Protein AF-A0A7C7WTY0-F1 (afdb_monomer)

Sequence (62 aa):
MSSETVFTDYEIQALLDGALAPEEEKAVRELIETNEDARNRYKQLKAQKMALKRWWVSQVKH

Structure (mmCIF, N/CA/C/O backbone):
data_AF-A0A7C7WTY0-F1
#
_entry.id   AF-A0A7C7WTY0-F1
#
loop_
_atom_site.group_PDB
_atom_site.id
_atom_site.type_symbol
_atom_site.label_atom_id
_atom_site.label_alt_id
_atom_site.label_comp_id
_atom_site.label_asym_id
_atom_site.label_entity_id
_atom_site.label_seq_id
_atom_site.pdbx_PDB_ins_code
_atom_site.Cartn_x
_atom_site.Cartn_y
_atom_site.Cartn_z
_atom_site.occupancy
_atom_site.B_iso_or_equiv
_atom_site.auth_seq_id
_atom_site.auth_comp_id
_atom_site.auth_asym_id
_atom_site.auth_atom_id
_atom_site.pdbx_PDB_model_num
ATOM 1 N N . MET A 1 1 ? -7.323 -9.591 25.768 1.00 34.44 1 MET A N 1
ATOM 2 C CA . MET A 1 1 ? -6.242 -8.767 25.202 1.00 34.44 1 MET A CA 1
ATOM 3 C C . MET A 1 1 ? -6.687 -8.367 23.818 1.00 34.44 1 MET A C 1
ATOM 5 O O . MET A 1 1 ? -6.901 -9.251 23.001 1.00 34.44 1 MET A O 1
ATOM 9 N N . SER A 1 2 ? -6.964 -7.085 23.610 1.00 39.19 2 SER A N 1
ATOM 10 C CA . SER A 1 2 ? -7.328 -6.574 22.293 1.00 39.19 2 SER A CA 1
ATOM 11 C C . SER A 1 2 ? -6.086 -6.675 21.420 1.00 39.19 2 SER A C 1
ATOM 13 O O . SER A 1 2 ? -5.063 -6.085 21.755 1.00 39.19 2 SER A O 1
ATOM 15 N N . SER A 1 3 ? -6.141 -7.479 20.361 1.00 41.66 3 SER A N 1
ATOM 16 C CA . SER A 1 3 ? -5.164 -7.397 19.285 1.00 41.66 3 SER A CA 1
ATOM 17 C C . SER A 1 3 ? -5.354 -6.028 18.642 1.00 41.66 3 SER A C 1
ATOM 19 O O . SER A 1 3 ? -6.186 -5.871 17.752 1.00 41.66 3 SER A O 1
ATOM 21 N N . GLU A 1 4 ? -4.661 -5.010 19.149 1.00 47.72 4 GLU A N 1
ATOM 22 C CA . GLU A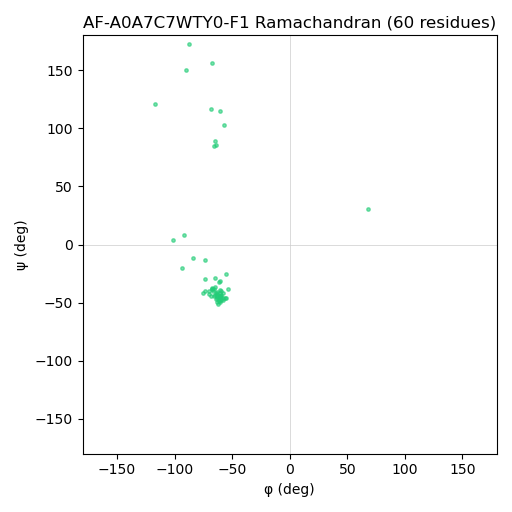 1 4 ? -4.375 -3.840 18.333 1.00 47.72 4 GLU A CA 1
ATOM 23 C C . GLU A 1 4 ? -3.635 -4.384 17.122 1.00 47.72 4 GLU A C 1
ATOM 25 O O . GLU A 1 4 ? -2.484 -4.813 17.214 1.00 47.72 4 GLU A O 1
ATOM 30 N N . THR A 1 5 ? -4.349 -4.483 16.007 1.00 53.66 5 THR A N 1
ATOM 31 C CA . THR A 1 5 ? -3.778 -4.775 14.705 1.00 53.66 5 THR A CA 1
ATOM 32 C C . THR A 1 5 ? -2.874 -3.591 14.390 1.00 53.66 5 THR A C 1
ATOM 34 O O . THR A 1 5 ? -3.289 -2.599 13.794 1.00 53.66 5 THR A O 1
ATOM 37 N N . VAL A 1 6 ? -1.636 -3.649 14.881 1.00 55.84 6 VAL A N 1
ATOM 38 C CA . VAL A 1 6 ? -0.547 -2.811 14.400 1.00 55.84 6 VAL A CA 1
ATOM 39 C C . VAL A 1 6 ? -0.321 -3.280 12.973 1.00 55.84 6 VAL A C 1
ATOM 41 O O . VAL A 1 6 ? 0.460 -4.192 12.731 1.00 55.84 6 VAL A O 1
ATOM 44 N N . PHE A 1 7 ? -1.097 -2.731 12.042 1.00 64.31 7 PHE A N 1
ATOM 45 C CA . PHE A 1 7 ? -0.922 -2.996 10.625 1.00 64.31 7 PHE A CA 1
ATOM 46 C C . PHE A 1 7 ? 0.479 -2.534 10.248 1.00 64.31 7 PHE A C 1
ATOM 48 O O . PHE A 1 7 ? 0.830 -1.357 10.375 1.00 64.31 7 PHE A O 1
ATOM 55 N N . THR A 1 8 ? 1.300 -3.493 9.859 1.00 80.56 8 THR A N 1
ATOM 56 C CA . THR A 1 8 ? 2.706 -3.296 9.558 1.00 80.56 8 THR A CA 1
ATOM 57 C C . THR A 1 8 ? 2.878 -2.901 8.093 1.00 80.56 8 THR A C 1
ATOM 59 O O . THR A 1 8 ? 1.958 -2.943 7.270 1.00 80.56 8 THR A O 1
ATOM 62 N N . ASP A 1 9 ? 4.105 -2.542 7.725 1.00 90.88 9 ASP A N 1
ATOM 63 C CA . ASP A 1 9 ? 4.463 -2.365 6.319 1.00 90.88 9 ASP A CA 1
ATOM 64 C C . ASP A 1 9 ? 4.172 -3.608 5.474 1.00 90.88 9 ASP A C 1
ATOM 66 O O . ASP A 1 9 ? 3.968 -3.477 4.268 1.00 90.88 9 ASP A O 1
ATOM 70 N N . TYR A 1 10 ? 4.153 -4.793 6.090 1.00 92.69 10 TYR A N 1
ATOM 71 C CA . TYR A 1 10 ? 3.903 -6.050 5.405 1.00 92.69 10 TYR A CA 1
ATOM 72 C C . TYR A 1 10 ? 2.502 -6.091 4.798 1.00 92.69 10 TYR A C 1
ATOM 74 O O . TYR A 1 10 ? 2.376 -6.358 3.606 1.00 92.69 10 TYR A O 1
ATOM 82 N N . GLU A 1 11 ? 1.455 -5.756 5.555 1.00 93.19 11 GLU A N 1
ATOM 83 C CA . GLU A 1 11 ? 0.086 -5.766 5.036 1.00 93.19 11 GLU A CA 1
ATOM 84 C C . GLU A 1 11 ? -0.104 -4.716 3.933 1.0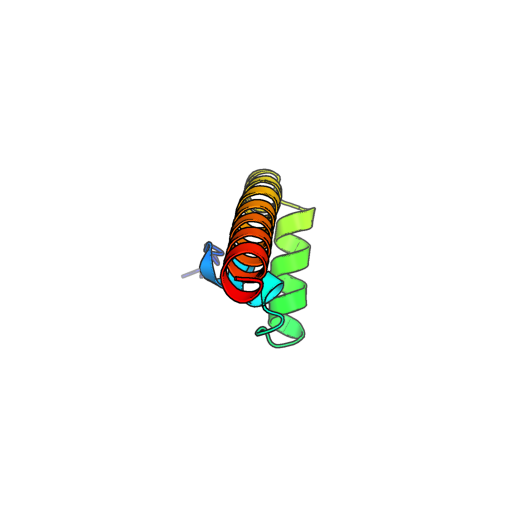0 93.19 11 GLU A C 1
ATOM 86 O O . GLU A 1 11 ? -0.765 -4.970 2.925 1.00 93.19 11 GLU A O 1
ATOM 91 N N . ILE A 1 12 ? 0.536 -3.550 4.062 1.00 94.44 12 ILE A N 1
ATOM 92 C CA . ILE A 1 12 ? 0.497 -2.512 3.024 1.00 94.44 12 ILE A CA 1
ATOM 93 C C . ILE A 1 12 ? 1.241 -2.969 1.753 1.00 94.44 12 ILE A C 1
ATOM 95 O O . ILE A 1 12 ? 0.801 -2.681 0.637 1.00 94.44 12 ILE A O 1
ATOM 99 N N . GLN A 1 13 ? 2.359 -3.686 1.890 1.00 95.12 13 GLN A N 1
ATOM 100 C CA . GLN A 1 13 ? 3.084 -4.270 0.758 1.00 95.12 13 GLN A CA 1
ATOM 101 C C . GLN A 1 13 ? 2.288 -5.400 0.099 1.00 95.12 13 GLN A C 1
ATOM 103 O O . GLN A 1 13 ? 2.137 -5.390 -1.121 1.00 95.12 13 GLN A O 1
ATOM 108 N N . ALA A 1 14 ? 1.692 -6.295 0.887 1.00 95.69 14 ALA A N 1
ATOM 109 C CA . ALA A 1 14 ? 0.824 -7.360 0.396 1.00 95.69 14 ALA A CA 1
ATOM 110 C C . ALA A 1 14 ? -0.390 -6.794 -0.361 1.00 95.69 14 ALA A C 1
ATOM 112 O O . ALA A 1 14 ? -0.722 -7.286 -1.440 1.00 95.69 14 ALA A O 1
ATOM 113 N N . LEU A 1 15 ? -0.990 -5.696 0.123 1.00 96.06 15 LEU A N 1
ATOM 114 C CA . LEU A 1 15 ? -2.013 -4.943 -0.612 1.00 96.06 15 LEU A CA 1
ATOM 115 C C . LEU A 1 15 ? -1.484 -4.453 -1.970 1.00 96.06 15 LEU A C 1
ATOM 117 O O . LEU A 1 15 ? -2.148 -4.604 -2.994 1.00 96.06 15 LEU A O 1
ATOM 121 N N . LEU A 1 16 ? -0.290 -3.854 -2.000 1.00 96.12 16 LEU A N 1
ATOM 122 C CA . LEU A 1 16 ? 0.330 -3.369 -3.240 1.00 96.12 16 LEU A CA 1
ATOM 123 C C . LEU A 1 16 ? 0.676 -4.502 -4.214 1.00 96.12 16 LEU A C 1
ATOM 125 O O . LEU A 1 16 ? 0.747 -4.255 -5.424 1.00 96.12 16 LEU A O 1
ATOM 129 N N . ASP A 1 17 ? 0.956 -5.697 -3.704 1.00 96.06 17 ASP A N 1
ATOM 130 C CA . ASP A 1 17 ? 1.243 -6.918 -4.460 1.00 96.06 17 ASP A CA 1
ATOM 131 C C . ASP A 1 17 ? -0.025 -7.665 -4.901 1.00 96.06 17 ASP A C 1
ATOM 133 O O . ASP A 1 17 ? 0.069 -8.528 -5.771 1.00 96.06 17 ASP A O 1
ATOM 137 N N . GLY A 1 18 ? -1.202 -7.301 -4.377 1.00 95.75 18 GLY A N 1
ATOM 138 C CA . GLY A 1 18 ? -2.449 -8.031 -4.621 1.00 95.75 18 GLY A CA 1
ATOM 139 C C . GLY A 1 18 ? -2.446 -9.424 -3.983 1.00 95.75 18 GLY A C 1
ATOM 140 O O . GLY A 1 18 ? -3.037 -10.348 -4.532 1.00 95.75 18 GLY A O 1
ATOM 141 N N . ALA A 1 19 ? -1.731 -9.580 -2.867 1.00 96.06 19 ALA A N 1
ATOM 142 C CA . ALA A 1 19 ? -1.488 -10.851 -2.186 1.00 96.06 19 ALA A CA 1
ATOM 143 C C . AL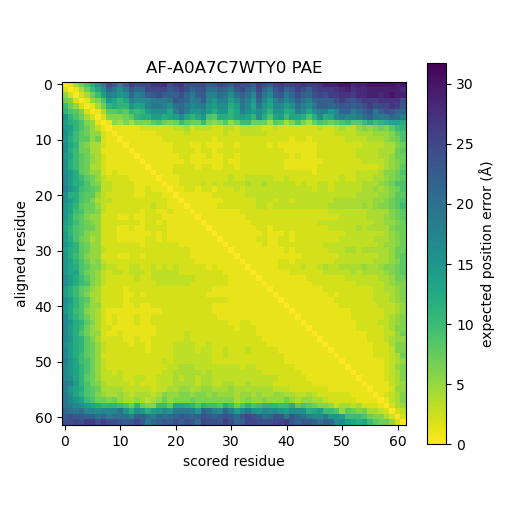A A 1 19 ? -2.372 -11.071 -0.942 1.00 96.06 19 ALA A C 1
ATOM 145 O O . ALA A 1 19 ? -2.183 -12.057 -0.235 1.00 96.06 19 ALA A O 1
ATOM 146 N N . LEU A 1 20 ? -3.304 -10.157 -0.658 1.00 93.81 20 LEU A N 1
ATOM 147 C CA . LEU A 1 20 ? -4.225 -10.247 0.479 1.00 93.81 20 LEU A CA 1
ATOM 148 C C . LEU A 1 20 ? -5.516 -10.983 0.109 1.00 93.81 20 LEU A C 1
ATOM 150 O O . LEU A 1 20 ? -5.983 -10.896 -1.029 1.00 93.81 20 LEU A O 1
ATOM 154 N N . ALA A 1 21 ? -6.128 -11.650 1.090 1.00 94.69 21 ALA A N 1
ATOM 155 C CA . ALA A 1 21 ? -7.511 -12.097 0.963 1.00 94.69 21 ALA A CA 1
ATOM 156 C C . ALA A 1 21 ? -8.475 -10.887 0.936 1.00 94.69 21 ALA A C 1
ATOM 158 O O . ALA A 1 21 ? -8.135 -9.825 1.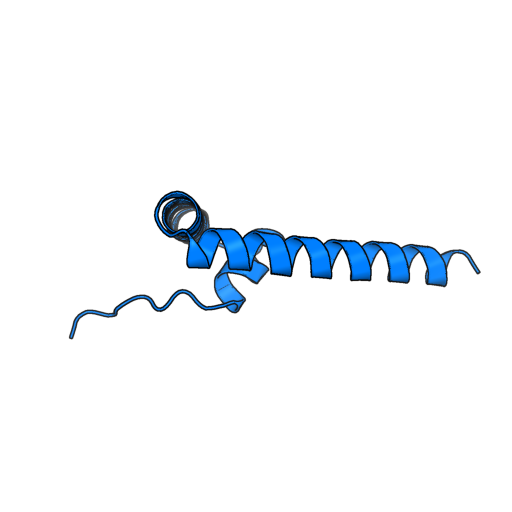467 1.00 94.69 21 ALA A O 1
ATOM 159 N N . PRO A 1 22 ? -9.689 -11.013 0.364 1.00 94.00 22 PRO A N 1
ATOM 160 C CA . PRO A 1 22 ? -10.631 -9.894 0.242 1.00 94.00 22 PRO A CA 1
ATOM 161 C C . PRO A 1 22 ? -10.941 -9.171 1.563 1.00 94.00 22 PRO A C 1
ATOM 163 O O . PRO A 1 22 ? -11.067 -7.945 1.599 1.00 94.00 22 PRO A O 1
ATOM 166 N N . GLU A 1 23 ? -11.055 -9.914 2.661 1.00 91.69 23 GLU A N 1
ATOM 167 C CA . GLU A 1 23 ? -11.357 -9.388 3.992 1.00 91.69 23 GLU A CA 1
ATOM 168 C C . GLU A 1 23 ? -10.186 -8.583 4.571 1.00 91.69 23 GLU A C 1
ATOM 170 O O . GLU A 1 23 ? -10.389 -7.514 5.151 1.00 91.69 23 GLU A O 1
ATOM 175 N N . GLU A 1 24 ? -8.958 -9.061 4.368 1.00 92.38 24 GLU A N 1
ATOM 176 C CA . GLU A 1 24 ? -7.732 -8.374 4.783 1.00 92.38 24 GLU A CA 1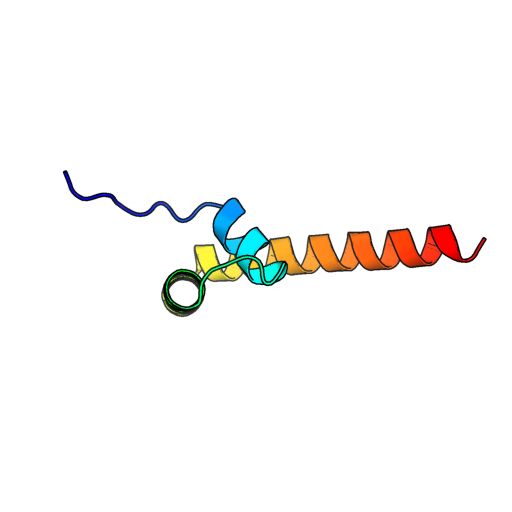
ATOM 177 C C . GLU A 1 24 ? -7.503 -7.125 3.934 1.00 92.38 24 GLU A C 1
ATOM 179 O O . GLU A 1 24 ? -7.208 -6.054 4.459 1.00 92.38 24 GLU A O 1
ATOM 184 N N . GLU A 1 25 ? -7.715 -7.236 2.620 1.00 95.12 25 GLU A N 1
ATOM 185 C CA . GLU A 1 25 ? -7.637 -6.112 1.697 1.00 95.12 25 GLU A CA 1
ATOM 186 C C . GLU A 1 25 ? -8.576 -4.983 2.136 1.00 95.12 25 GLU A C 1
ATOM 188 O O . GLU A 1 25 ? -8.167 -3.820 2.195 1.00 95.12 25 GLU A O 1
ATOM 193 N N . LYS A 1 26 ? -9.821 -5.323 2.491 1.00 95.31 26 LYS A N 1
ATOM 194 C CA . LYS A 1 26 ? -10.795 -4.355 2.998 1.00 95.31 26 LYS A CA 1
ATOM 195 C C . LYS A 1 26 ? -10.295 -3.667 4.271 1.00 95.31 26 LYS A C 1
ATOM 197 O O . LYS A 1 26 ? -10.347 -2.441 4.340 1.00 95.31 26 LYS A O 1
ATOM 202 N N . ALA A 1 27 ? -9.784 -4.427 5.239 1.00 92.94 27 ALA A N 1
ATOM 203 C CA . ALA A 1 27 ? -9.307 -3.876 6.506 1.00 92.94 27 ALA A CA 1
ATOM 204 C C . ALA A 1 27 ? -8.100 -2.936 6.321 1.00 92.94 27 ALA A C 1
ATOM 206 O O . ALA A 1 27 ? -8.059 -1.846 6.894 1.00 92.94 27 ALA A O 1
ATOM 207 N N . VAL A 1 28 ? -7.144 -3.306 5.462 1.00 93.88 28 VAL A N 1
ATOM 208 C CA . VAL A 1 28 ? -5.971 -2.468 5.158 1.00 93.88 28 VAL A CA 1
ATOM 209 C C . VAL A 1 28 ? -6.380 -1.200 4.403 1.00 93.88 28 VAL A C 1
ATOM 211 O O . VAL A 1 28 ? -5.837 -0.123 4.657 1.00 93.88 28 VAL A O 1
ATOM 214 N N . ARG A 1 29 ? -7.355 -1.286 3.488 1.00 95.50 29 ARG A N 1
ATOM 215 C CA . ARG A 1 29 ? -7.895 -0.109 2.786 1.00 95.50 29 ARG A CA 1
ATOM 216 C C . ARG A 1 29 ? -8.583 0.856 3.744 1.00 95.50 29 ARG A C 1
ATOM 218 O O . ARG A 1 29 ? -8.290 2.047 3.698 1.00 95.50 29 ARG A O 1
ATOM 225 N N . GLU A 1 30 ? -9.428 0.345 4.631 1.00 95.44 30 GLU A N 1
ATOM 226 C CA . GLU A 1 30 ? -10.119 1.151 5.640 1.00 95.44 30 GLU A CA 1
ATOM 227 C C . GLU A 1 30 ? -9.127 1.859 6.574 1.00 95.44 30 GLU A C 1
ATOM 229 O O . GLU A 1 30 ? -9.279 3.047 6.867 1.00 95.44 30 GLU A O 1
ATOM 234 N N . LEU A 1 31 ? -8.041 1.187 6.963 1.00 91.38 31 LEU A N 1
ATOM 235 C CA . LEU A 1 31 ? -6.957 1.817 7.712 1.00 91.38 31 LEU A CA 1
ATOM 236 C C . LEU A 1 31 ? -6.297 2.962 6.929 1.00 91.38 31 LEU A C 1
ATOM 238 O O . LEU A 1 31 ? -6.117 4.051 7.465 1.00 91.38 31 LEU A O 1
ATOM 242 N N . ILE A 1 32 ? -5.930 2.741 5.664 1.00 94.62 32 ILE A N 1
ATOM 243 C CA . ILE A 1 32 ? -5.307 3.768 4.808 1.00 94.62 32 ILE A CA 1
ATOM 244 C C . ILE A 1 32 ? -6.234 4.983 4.625 1.00 94.62 32 ILE A C 1
ATOM 246 O O . ILE A 1 32 ? -5.778 6.123 4.462 1.00 94.62 32 ILE A O 1
ATOM 250 N N . GLU A 1 33 ? -7.544 4.756 4.629 1.00 95.69 33 GLU A N 1
ATOM 251 C CA . GLU A 1 33 ? -8.546 5.810 4.524 1.00 95.69 33 GLU A CA 1
ATOM 252 C C . GLU A 1 33 ? -8.695 6.594 5.830 1.00 95.69 33 GLU A C 1
ATOM 254 O O . GLU A 1 33 ? -8.761 7.823 5.787 1.00 95.69 33 GLU A O 1
ATOM 259 N N . THR A 1 34 ? -8.685 5.919 6.978 1.00 94.81 34 THR A N 1
ATOM 260 C CA . THR A 1 34 ? -8.991 6.522 8.287 1.00 94.81 34 THR A CA 1
ATOM 261 C C . THR A 1 34 ? -7.767 7.022 9.057 1.00 94.81 34 THR A C 1
ATOM 263 O O . THR A 1 34 ? -7.906 7.894 9.913 1.00 94.81 34 THR A O 1
ATOM 266 N N . ASN A 1 35 ? -6.565 6.534 8.740 1.00 93.12 35 ASN A N 1
ATOM 267 C CA . ASN A 1 35 ? -5.322 6.869 9.430 1.00 93.12 35 ASN A CA 1
ATOM 268 C C . ASN A 1 35 ? -4.330 7.578 8.483 1.00 93.12 35 ASN A C 1
ATOM 270 O O . ASN A 1 35 ? -3.918 7.041 7.451 1.00 93.12 35 ASN A O 1
ATOM 274 N N . GLU A 1 36 ? -3.934 8.807 8.833 1.00 93.44 36 GLU A N 1
ATOM 275 C CA . GLU A 1 36 ? -3.033 9.628 8.012 1.00 93.44 36 GLU A CA 1
ATOM 276 C C . GLU A 1 36 ? -1.617 9.040 7.898 1.00 93.44 36 GLU A C 1
ATOM 278 O O . GLU A 1 36 ? -1.035 9.056 6.807 1.00 93.44 36 GLU A O 1
ATOM 283 N N . ASP A 1 37 ? -1.082 8.462 8.973 1.00 91.62 37 ASP A N 1
ATOM 284 C CA . ASP A 1 37 ? 0.241 7.834 8.973 1.00 91.62 37 ASP A CA 1
ATOM 285 C C . ASP A 1 37 ? 0.262 6.604 8.065 1.00 91.62 37 ASP A C 1
ATOM 287 O O . ASP A 1 37 ? 1.149 6.472 7.217 1.00 91.62 37 ASP A O 1
ATOM 291 N N . ALA A 1 38 ? -0.767 5.755 8.147 1.00 91.75 38 ALA A N 1
ATOM 292 C CA . ALA A 1 38 ? -0.936 4.605 7.261 1.00 91.75 38 ALA A CA 1
ATOM 293 C C . ALA A 1 38 ? -1.051 5.043 5.792 1.00 91.75 38 ALA A C 1
ATOM 295 O O . ALA A 1 38 ? -0.415 4.470 4.901 1.00 91.75 38 ALA A O 1
ATOM 296 N N . ARG A 1 39 ? -1.796 6.122 5.527 1.00 95.50 39 ARG A N 1
ATOM 297 C CA . ARG A 1 39 ? -1.911 6.712 4.188 1.00 95.50 39 ARG A CA 1
ATOM 298 C C . ARG A 1 39 ? -0.569 7.197 3.653 1.00 95.50 39 ARG A C 1
ATOM 300 O O . ARG A 1 39 ? -0.243 6.970 2.483 1.00 95.50 39 ARG A O 1
ATOM 307 N N . ASN A 1 40 ? 0.204 7.883 4.486 1.00 95.50 40 ASN A N 1
ATOM 308 C CA . ASN A 1 40 ? 1.526 8.377 4.122 1.00 95.50 40 ASN A CA 1
ATOM 309 C C . ASN A 1 40 ? 2.496 7.219 3.891 1.00 95.50 40 ASN A C 1
ATOM 311 O O . ASN A 1 40 ? 3.235 7.228 2.900 1.00 95.50 40 ASN A O 1
ATOM 315 N N . ARG A 1 41 ? 2.427 6.175 4.719 1.00 94.62 41 ARG A N 1
ATOM 316 C CA . ARG A 1 41 ? 3.250 4.981 4.558 1.00 94.62 41 ARG A CA 1
ATOM 317 C C . ARG A 1 41 ? 2.931 4.225 3.271 1.00 94.62 41 ARG A C 1
ATOM 319 O O . ARG A 1 41 ? 3.846 3.906 2.511 1.00 94.62 41 ARG A O 1
ATOM 326 N N . TYR A 1 42 ? 1.651 4.059 2.943 1.00 96.12 42 TYR A N 1
ATOM 327 C CA . TYR A 1 42 ? 1.210 3.500 1.663 1.00 96.12 42 TYR A CA 1
ATOM 328 C C . TYR A 1 42 ? 1.769 4.271 0.460 1.00 96.12 42 TYR A C 1
ATOM 330 O O . TYR A 1 42 ? 2.301 3.664 -0.474 1.00 96.12 42 TYR A O 1
ATOM 338 N N . LYS A 1 43 ? 1.721 5.611 0.481 1.00 97.50 43 LYS A N 1
ATOM 339 C CA . LYS A 1 43 ? 2.298 6.439 -0.595 1.00 97.50 43 LYS A CA 1
ATOM 340 C C . LYS A 1 43 ? 3.802 6.196 -0.756 1.00 97.50 43 LYS A C 1
ATOM 342 O O . LYS A 1 43 ? 4.269 6.060 -1.888 1.00 97.50 43 LYS A O 1
ATOM 347 N N . GLN A 1 44 ? 4.548 6.119 0.348 1.00 97.25 44 GLN A N 1
ATOM 348 C CA . GLN A 1 44 ? 5.991 5.857 0.332 1.00 97.25 44 GLN A CA 1
ATOM 349 C C . GLN A 1 44 ? 6.310 4.479 -0.260 1.00 97.25 44 GLN A C 1
ATOM 351 O O . GLN A 1 44 ? 7.107 4.385 -1.194 1.00 97.25 44 GLN A O 1
ATOM 356 N N . LEU A 1 45 ? 5.655 3.424 0.229 1.00 96.19 45 LEU A N 1
ATOM 357 C CA . LEU A 1 45 ? 5.874 2.050 -0.234 1.00 96.19 45 LEU A CA 1
ATOM 358 C C . LEU A 1 45 ? 5.497 1.885 -1.711 1.00 96.19 45 LEU A C 1
ATOM 360 O O . LEU A 1 45 ? 6.246 1.298 -2.496 1.00 96.19 45 LEU A O 1
ATOM 364 N N . LYS A 1 46 ? 4.391 2.502 -2.139 1.00 97.69 46 LYS A N 1
ATOM 365 C CA . LYS A 1 46 ? 3.997 2.543 -3.550 1.00 97.69 46 LYS A CA 1
ATOM 366 C C . LYS A 1 46 ? 5.059 3.225 -4.414 1.00 97.69 46 LYS A C 1
ATOM 368 O O . LYS A 1 46 ? 5.399 2.715 -5.483 1.00 97.69 46 LYS A O 1
ATOM 373 N N . ALA A 1 47 ? 5.597 4.360 -3.967 1.00 97.75 47 ALA A N 1
ATOM 374 C CA . ALA A 1 47 ? 6.647 5.075 -4.688 1.00 97.75 47 ALA A CA 1
ATOM 375 C C . ALA A 1 47 ? 7.936 4.242 -4.806 1.00 97.75 47 ALA A C 1
ATOM 377 O O . ALA A 1 47 ? 8.505 4.167 -5.898 1.00 97.75 47 ALA A O 1
ATOM 378 N N . GLN A 1 48 ? 8.348 3.566 -3.728 1.00 96.75 48 GLN A N 1
ATOM 379 C CA . GLN A 1 48 ? 9.503 2.660 -3.716 1.00 96.75 48 GLN A CA 1
ATOM 380 C C . GLN A 1 48 ? 9.322 1.505 -4.706 1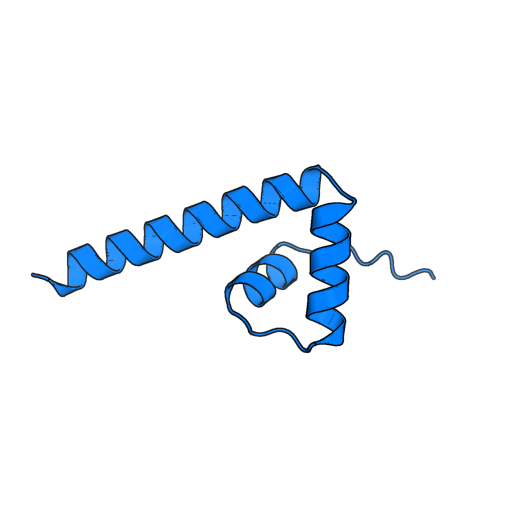.00 96.75 48 GLN A C 1
ATOM 382 O O . GLN A 1 48 ? 10.178 1.291 -5.566 1.00 96.75 48 GLN A O 1
ATOM 387 N N . LYS A 1 49 ? 8.169 0.825 -4.676 1.00 95.88 49 LYS A N 1
ATOM 388 C CA . LYS A 1 49 ? 7.852 -0.261 -5.615 1.00 95.88 49 LYS A CA 1
ATOM 389 C C . LYS A 1 49 ? 7.900 0.207 -7.071 1.00 95.88 49 LYS A C 1
ATOM 391 O O . LYS A 1 49 ? 8.437 -0.481 -7.938 1.00 95.88 49 LYS A O 1
ATOM 396 N N . MET A 1 50 ? 7.376 1.400 -7.358 1.00 96.62 50 MET A N 1
ATOM 397 C CA . MET A 1 50 ? 7.432 1.970 -8.707 1.00 96.62 50 MET A CA 1
ATOM 398 C C . MET A 1 50 ? 8.858 2.339 -9.130 1.00 96.62 50 MET A C 1
ATOM 400 O O . MET A 1 50 ? 9.204 2.153 -10.297 1.00 96.62 50 MET A O 1
ATOM 404 N N . ALA A 1 51 ? 9.691 2.840 -8.215 1.00 96.69 51 ALA A N 1
ATOM 405 C CA . ALA A 1 51 ? 11.098 3.114 -8.493 1.00 96.69 51 ALA A CA 1
ATOM 406 C C . ALA A 1 51 ? 11.864 1.829 -8.836 1.00 96.69 51 ALA A C 1
ATOM 408 O O . AL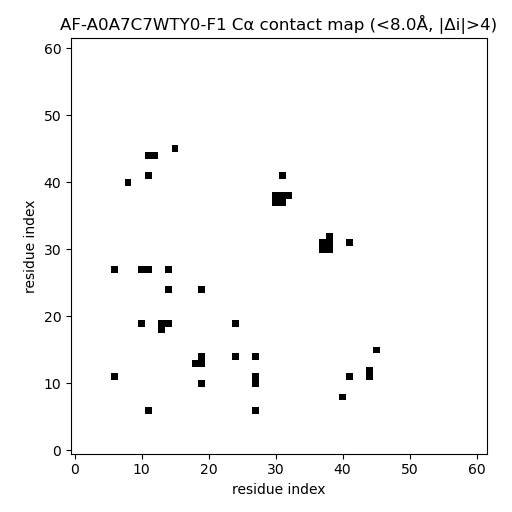A A 1 51 ? 12.537 1.790 -9.865 1.00 96.69 51 ALA A O 1
ATOM 409 N N . LEU A 1 52 ? 11.676 0.763 -8.051 1.00 95.56 52 LEU A N 1
ATOM 410 C CA . LEU A 1 52 ? 12.270 -0.551 -8.312 1.00 95.56 52 LEU A CA 1
ATOM 411 C C . LEU A 1 52 ? 11.808 -1.132 -9.650 1.00 95.56 52 LEU A C 1
ATOM 413 O O . LEU A 1 52 ? 12.632 -1.589 -10.437 1.00 95.56 52 LEU A O 1
ATOM 417 N N . LYS A 1 53 ? 10.509 -1.044 -9.962 1.00 94.12 53 LYS A N 1
ATOM 418 C CA . LYS A 1 53 ? 9.975 -1.495 -11.256 1.00 94.12 53 LYS A CA 1
ATOM 419 C C . LYS A 1 53 ? 10.601 -0.736 -12.427 1.00 94.12 53 LYS A C 1
ATOM 421 O O . LYS A 1 53 ? 10.963 -1.352 -13.425 1.00 94.12 53 LYS A O 1
ATOM 426 N N . ARG A 1 54 ? 10.741 0.591 -12.321 1.00 95.50 54 ARG A N 1
ATOM 427 C CA . ARG A 1 54 ? 11.397 1.407 -13.358 1.00 95.50 54 ARG A CA 1
ATOM 428 C C . ARG A 1 54 ? 12.867 1.041 -13.525 1.00 95.50 54 ARG A C 1
ATOM 430 O O . ARG A 1 54 ? 13.316 0.915 -14.658 1.00 95.50 54 ARG A O 1
ATOM 437 N N . TRP A 1 55 ? 13.586 0.864 -12.418 1.00 95.00 55 TRP A N 1
ATOM 438 C CA . TRP A 1 55 ? 14.984 0.444 -12.440 1.00 95.00 55 TRP A CA 1
ATOM 439 C C . TRP A 1 55 ? 15.142 -0.932 -13.094 1.00 95.00 55 TRP A C 1
ATOM 441 O O . TRP A 1 55 ? 15.927 -1.081 -14.018 1.00 95.00 55 TRP A O 1
ATOM 451 N N . TRP A 1 56 ? 14.329 -1.916 -12.713 1.00 94.25 56 TRP A N 1
ATOM 452 C CA . TRP A 1 56 ? 14.374 -3.243 -13.326 1.00 94.25 56 TRP A CA 1
ATOM 453 C C . TRP A 1 56 ? 14.135 -3.191 -14.840 1.00 94.25 56 TRP A C 1
ATOM 455 O O . TRP A 1 56 ? 14.890 -3.763 -15.621 1.00 94.25 56 TRP A O 1
ATOM 465 N N . VAL A 1 57 ? 13.120 -2.438 -15.273 1.00 94.38 57 VAL A N 1
ATOM 466 C CA . VAL A 1 57 ? 12.829 -2.239 -16.700 1.00 94.38 57 VAL A CA 1
ATOM 467 C C . VAL A 1 57 ? 13.985 -1.549 -17.435 1.00 94.38 57 VAL A C 1
ATOM 469 O O . VAL A 1 57 ? 14.190 -1.843 -18.611 1.00 94.38 57 VAL A O 1
ATOM 472 N N . SER A 1 58 ? 14.742 -0.657 -16.784 1.00 93.44 58 SER A N 1
ATOM 473 C CA . SER A 1 58 ? 15.924 -0.045 -17.403 1.00 93.44 58 SER A CA 1
ATOM 474 C C . SER A 1 58 ? 17.109 -1.006 -17.500 1.00 93.44 58 SER A C 1
ATOM 476 O O . SER A 1 58 ? 17.875 -0.891 -18.448 1.00 93.44 58 SER A O 1
ATOM 478 N N . GLN A 1 59 ? 17.242 -1.968 -16.579 1.00 87.94 59 GLN A N 1
ATOM 479 C CA . GLN A 1 59 ? 18.289 -2.996 -16.638 1.00 87.94 59 GLN A CA 1
ATOM 480 C C . GLN A 1 59 ? 18.023 -4.051 -17.719 1.00 87.94 59 GLN A C 1
ATOM 482 O O . GLN A 1 59 ? 18.944 -4.446 -18.417 1.00 87.94 59 GLN A O 1
ATOM 487 N N . VAL A 1 60 ? 16.772 -4.490 -17.893 1.00 77.38 60 VAL A N 1
ATOM 488 C CA . VAL A 1 60 ? 16.416 -5.576 -18.836 1.00 77.38 60 VAL A CA 1
ATOM 489 C C . VAL A 1 60 ? 16.47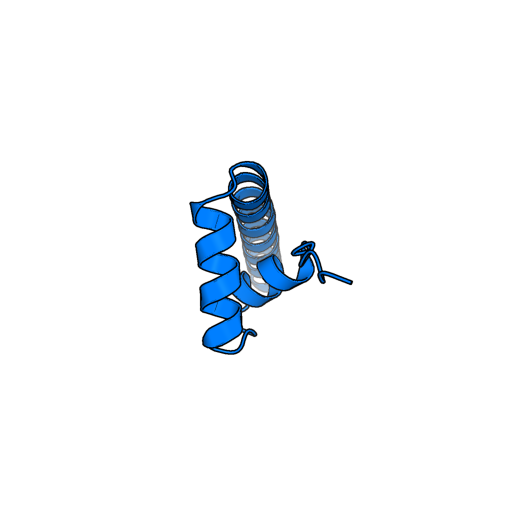9 -5.144 -20.313 1.00 77.38 60 VAL A C 1
ATOM 491 O O . VAL A 1 60 ? 16.434 -5.982 -21.208 1.00 77.38 60 VAL A O 1
ATOM 494 N N . LYS A 1 61 ? 16.561 -3.838 -20.600 1.00 59.97 61 LYS A N 1
ATOM 495 C CA . LYS A 1 61 ? 16.638 -3.296 -21.970 1.00 59.97 61 LYS A CA 1
ATOM 496 C C . LYS A 1 61 ? 18.069 -3.097 -22.502 1.00 59.97 61 LYS A C 1
ATOM 498 O O . LYS A 1 61 ? 18.214 -2.511 -23.575 1.00 59.97 61 LYS A O 1
ATOM 503 N N . HIS A 1 62 ? 19.085 -3.571 -21.784 1.00 49.66 62 HIS A N 1
ATOM 504 C CA . HIS A 1 62 ? 20.489 -3.606 -22.206 1.00 49.66 62 HIS A CA 1
ATOM 505 C C . HIS A 1 62 ? 20.975 -5.050 -22.315 1.00 49.66 62 HIS A C 1
ATOM 507 O O . HIS A 1 62 ? 21.845 -5.286 -23.180 1.00 49.66 62 HIS A O 1
#

Foldseek 3Di:
DDPPCPPDLVLLVCLVVVNDDPVSVVVLVVCLVPPVVSVVSSVVSNVVVVVVVVVVVVVVVD

Nearest PDB structures (foldseek):
  3hug-assembly6_F  TM=7.317E-01  e=4.336E+00  Mycobacterium tuberculosis H37Rv
  8z6g-assembly3_E  TM=7.92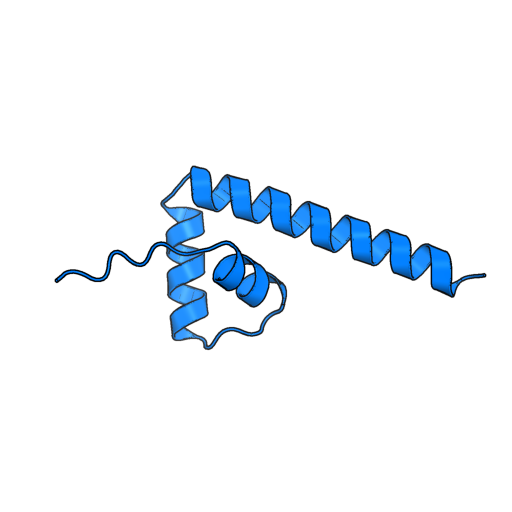3E-01  e=5.982E+00  Pseudomonas aeruginosa
  3hug-assembly6_P  TM=7.843E-01  e=8.799E+00  Mycobacterium tuberculosis H37Rv

Radius of gyration: 14.17 Å; Cα contacts (8 Å, |Δi|>4): 22; chains: 1; bounding box: 32×22×47 Å

pLDDT: mean 87.61, std 16.39, range [34.44, 97.75]

Secondary structure (DSSP, 8-state):
--------HHHHHHHHHT-S-HHHHHHHHHHHHH-HHHHHHHHHHHHHHHHHHHHHHHHHT-

Mean predicted aligned error: 5.66 Å

Solvent-accessible surface area (backbone atoms only — not comparable to full-atom values): 3712 Å² total; per-residue (Å²): 131,83,80,76,76,76,80,48,71,62,60,54,48,30,51,76,69,69,69,51,56,75,70,56,42,50,53,55,49,51,42,38,72,76,32,69,67,50,33,52,49,47,54,52,54,51,51,51,54,50,51,51,52,52,51,50,58,61,60,77,76,112